Protein AF-A0A9P8C1N4-F1 (afdb_monomer_lite)

Radius of gyration: 13.71 Å; chains: 1; bounding box: 32×27×29 Å

Secondary structure (DSSP, 8-state):
-B--TTS-S-B-----S-TTSSHHHH-GGG-EEEEEEETTTTEEEEEE--STT----EEEEEE-

Structure (mmCIF, N/CA/C/O backbone):
data_AF-A0A9P8C1N4-F1
#
_entry.id   AF-A0A9P8C1N4-F1
#
loop_
_atom_site.group_PDB
_atom_site.id
_atom_site.type_symbol
_atom_site.label_atom_id
_atom_site.label_alt_id
_atom_site.label_comp_id
_atom_site.label_asym_id
_atom_site.label_entity_id
_atom_site.label_seq_id
_atom_site.pdbx_PDB_ins_code
_atom_site.Cartn_x
_atom_site.Cartn_y
_atom_site.Cartn_z
_atom_site.occupancy
_atom_site.B_iso_or_equiv
_atom_site.auth_seq_id
_atom_site.auth_comp_id
_atom_site.auth_asym_id
_atom_site.auth_atom_id
_atom_site.pdbx_PDB_model_num
ATOM 1 N N . MET A 1 1 ? -1.739 6.645 4.075 1.00 87.19 1 MET A N 1
ATOM 2 C CA . MET A 1 1 ? -2.211 7.733 4.960 1.00 87.19 1 MET A CA 1
ATOM 3 C C . MET A 1 1 ? -3.603 7.364 5.455 1.00 87.19 1 MET A C 1
ATOM 5 O O . MET A 1 1 ? -4.297 6.675 4.715 1.00 87.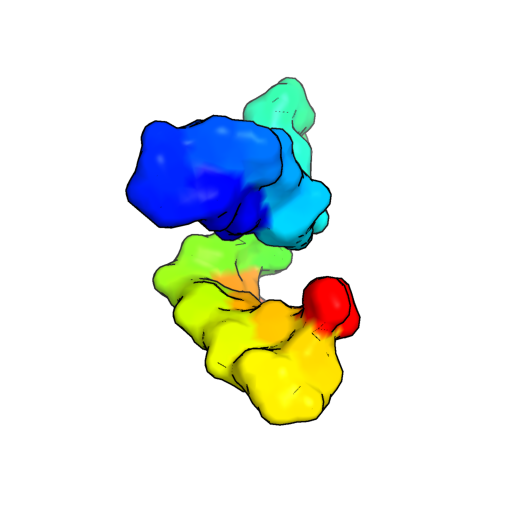19 1 MET A O 1
ATOM 9 N N . ARG A 1 2 ? -3.981 7.763 6.671 1.00 90.50 2 ARG A N 1
ATOM 10 C CA . ARG A 1 2 ? -5.378 7.790 7.141 1.00 90.50 2 ARG A CA 1
ATOM 11 C C . ARG A 1 2 ? -5.729 9.189 7.621 1.00 90.50 2 ARG A C 1
ATOM 13 O O . ARG A 1 2 ? -4.821 9.946 7.942 1.00 90.50 2 ARG A O 1
ATOM 20 N N . CYS A 1 3 ? -7.013 9.465 7.705 1.00 95.25 3 CYS A N 1
ATOM 21 C CA . CYS A 1 3 ? -7.609 10.620 8.357 1.00 95.25 3 CYS A CA 1
ATOM 22 C C . CYS A 1 3 ? -9.001 10.207 8.848 1.00 95.25 3 CYS A C 1
ATOM 24 O O . CYS A 1 3 ? -9.483 9.112 8.523 1.00 95.25 3 CYS A O 1
ATOM 26 N N . ASP A 1 4 ? -9.624 11.080 9.623 1.00 96.25 4 ASP A N 1
ATOM 27 C CA . ASP A 1 4 ? -11.043 10.994 9.936 1.00 96.25 4 ASP A CA 1
ATOM 28 C C . ASP A 1 4 ? -11.891 11.225 8.672 1.00 96.25 4 ASP A C 1
ATOM 30 O O . ASP A 1 4 ? -11.400 11.685 7.637 1.00 96.25 4 ASP A O 1
ATOM 34 N N . LEU A 1 5 ? -13.181 10.880 8.729 1.00 94.94 5 LEU A N 1
ATOM 35 C CA . LEU A 1 5 ? -14.083 10.983 7.568 1.00 94.94 5 LEU A CA 1
ATOM 36 C C . LEU A 1 5 ? -14.320 12.430 7.106 1.00 94.94 5 LEU A C 1
ATOM 38 O O . LEU A 1 5 ? -14.718 12.645 5.964 1.00 94.94 5 LEU A O 1
ATOM 42 N N . ASP A 1 6 ? -14.065 13.403 7.977 1.00 96.25 6 ASP A N 1
ATOM 43 C CA . ASP A 1 6 ? -14.090 14.841 7.698 1.00 96.25 6 ASP A CA 1
ATOM 44 C C . ASP A 1 6 ? -12.733 15.379 7.195 1.00 96.25 6 ASP A C 1
ATOM 46 O O . ASP A 1 6 ? -12.603 16.563 6.893 1.00 96.25 6 ASP A O 1
ATOM 50 N N . GLY A 1 7 ? -11.722 14.512 7.084 1.00 94.19 7 GLY A N 1
ATOM 51 C CA . GLY A 1 7 ? -10.375 14.860 6.645 1.00 94.19 7 GLY A CA 1
ATOM 52 C C . GLY A 1 7 ? -9.431 15.327 7.755 1.00 94.19 7 GLY A C 1
ATOM 53 O O . GLY A 1 7 ? -8.257 15.568 7.464 1.00 94.19 7 GLY A O 1
ATOM 54 N N . ASN A 1 8 ? -9.881 15.417 9.010 1.00 95.12 8 ASN A N 1
ATOM 55 C CA . ASN A 1 8 ? -9.027 15.795 10.136 1.00 95.12 8 ASN A CA 1
ATOM 56 C C . ASN A 1 8 ? -8.080 14.65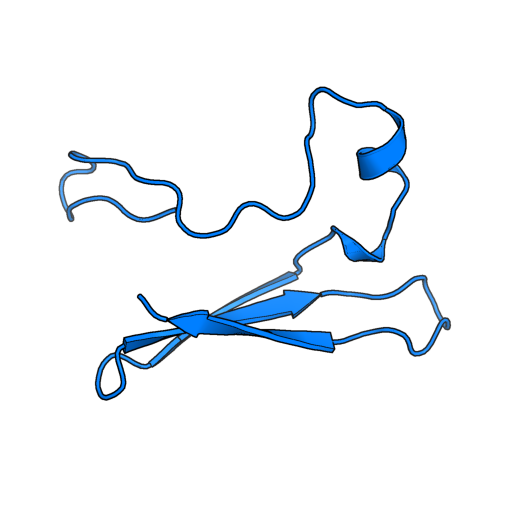8 10.565 1.00 95.12 8 ASN A C 1
ATOM 58 O O . ASN A 1 8 ? -8.178 13.518 10.107 1.00 95.12 8 ASN A O 1
ATOM 62 N N . ASN A 1 9 ? -7.116 14.980 11.438 1.00 94.12 9 ASN A N 1
ATOM 63 C CA . ASN A 1 9 ? -6.193 14.016 12.058 1.00 94.12 9 ASN A CA 1
ATOM 64 C C . ASN A 1 9 ? -5.423 13.135 11.051 1.00 94.12 9 ASN A C 1
ATOM 66 O O . ASN A 1 9 ? -5.278 11.921 11.219 1.00 94.12 9 ASN A O 1
ATOM 70 N N . ALA A 1 10 ? -4.917 13.753 9.981 1.00 94.25 10 ALA A N 1
ATOM 71 C CA . ALA A 1 10 ? -4.179 13.048 8.942 1.00 94.25 10 ALA A CA 1
ATOM 72 C C . ALA A 1 10 ? -2.845 12.460 9.451 1.00 94.25 10 ALA A C 1
ATOM 74 O O . ALA A 1 10 ? -1.988 13.164 9.983 1.00 94.25 10 ALA A O 1
ATOM 75 N N . GLU A 1 11 ? -2.629 11.164 9.211 1.00 93.00 11 GLU A N 1
ATOM 76 C CA . GLU A 1 11 ? -1.468 10.406 9.686 1.00 93.00 11 GLU A CA 1
ATOM 77 C C . GLU A 1 11 ? -0.859 9.503 8.593 1.00 93.00 11 GLU A C 1
ATOM 79 O O . GLU A 1 11 ? -1.548 8.838 7.807 1.00 93.00 11 GLU A O 1
ATOM 84 N N . LYS A 1 12 ? 0.476 9.407 8.571 1.00 89.62 12 LYS A N 1
ATOM 85 C CA . LYS A 1 12 ? 1.247 8.429 7.781 1.00 89.62 12 LYS A CA 1
ATOM 86 C C . LYS A 1 12 ? 1.467 7.159 8.658 1.00 89.62 12 LYS A C 1
ATOM 88 O O . LYS A 1 12 ? 2.275 7.207 9.565 1.00 89.62 12 LYS A O 1
ATOM 93 N N . ILE A 1 13 ? 0.888 5.962 8.476 1.00 88.50 13 ILE A N 1
ATOM 94 C CA . ILE A 1 13 ? 0.212 5.405 7.315 1.00 88.50 13 ILE A CA 1
ATOM 95 C C . ILE A 1 13 ? 1.115 4.725 6.294 1.00 88.50 13 ILE A C 1
ATOM 97 O O . ILE A 1 13 ? 0.678 4.662 5.173 1.00 88.50 13 ILE A O 1
ATOM 101 N N . VAL A 1 14 ? 2.291 4.185 6.570 1.00 85.56 14 VAL A N 1
ATOM 102 C CA . VAL A 1 14 ? 3.220 3.618 5.560 1.00 85.56 14 VAL A CA 1
ATOM 103 C C . VAL A 1 14 ? 3.934 4.692 4.722 1.00 85.56 14 VAL A C 1
ATOM 105 O O . VAL A 1 14 ? 3.346 5.374 3.884 1.00 85.56 14 VAL A O 1
ATOM 108 N N . ARG A 1 15 ? 5.262 4.753 4.857 1.00 83.88 15 ARG A N 1
ATOM 109 C CA . ARG A 1 15 ? 6.188 5.473 3.969 1.00 83.88 15 ARG A CA 1
ATOM 110 C C . ARG A 1 15 ? 7.193 4.445 3.435 1.00 83.88 15 ARG A C 1
ATOM 112 O O . ARG A 1 15 ? 7.709 3.656 4.212 1.00 83.88 15 ARG A O 1
ATOM 119 N N . ASN A 1 16 ? 7.384 4.394 2.122 1.00 78.50 16 ASN A N 1
ATOM 120 C CA . ASN A 1 16 ? 8.258 3.445 1.430 1.00 78.50 16 ASN A CA 1
ATOM 121 C C . ASN A 1 16 ? 8.890 4.268 0.319 1.00 78.50 16 ASN A C 1
ATOM 123 O O . ASN A 1 16 ? 8.237 4.538 -0.685 1.00 78.50 16 ASN A O 1
ATOM 127 N N . GLY A 1 17 ? 10.073 4.799 0.606 1.00 75.38 17 GLY A N 1
ATOM 128 C CA . GLY A 1 17 ? 10.708 5.837 -0.197 1.00 75.38 17 GLY A CA 1
ATOM 129 C C . GLY A 1 17 ? 10.543 7.246 0.358 1.00 75.38 17 GLY A C 1
ATOM 130 O O . GLY A 1 17 ? 9.609 7.559 1.106 1.00 75.38 17 GLY A O 1
ATOM 131 N N . ASP A 1 18 ? 11.510 8.070 -0.020 1.00 78.00 18 ASP A N 1
ATOM 132 C CA . ASP A 1 18 ? 11.517 9.499 0.213 1.00 78.00 18 ASP A CA 1
ATOM 133 C C . ASP A 1 18 ? 11.554 10.204 -1.139 1.00 78.00 18 ASP A C 1
ATOM 135 O O . ASP A 1 18 ? 12.457 9.963 -1.931 1.00 78.00 18 ASP A O 1
ATOM 139 N N . MET A 1 19 ? 10.551 11.038 -1.407 1.00 69.62 19 MET A N 1
ATOM 140 C CA . MET A 1 19 ? 10.477 11.781 -2.661 1.00 69.62 19 MET A CA 1
ATOM 141 C C . MET A 1 19 ? 11.452 12.958 -2.672 1.00 69.62 19 MET A C 1
ATOM 143 O O . MET A 1 19 ? 11.679 13.513 -3.739 1.00 69.62 19 MET A O 1
ATOM 147 N N . GLU A 1 20 ? 12.009 13.359 -1.530 1.00 80.19 20 GLU A N 1
ATOM 148 C CA . GLU A 1 20 ? 12.986 14.454 -1.444 1.00 80.19 20 GLU A CA 1
ATOM 149 C C . GLU A 1 20 ? 14.407 14.000 -1.794 1.00 80.19 20 GLU A C 1
ATOM 151 O O . GLU A 1 20 ? 15.244 14.817 -2.162 1.00 80.19 20 GLU A O 1
ATOM 156 N N . LEU A 1 21 ? 14.663 12.692 -1.743 1.00 76.12 21 LEU A N 1
ATOM 157 C CA . LEU A 1 21 ? 15.926 12.097 -2.155 1.00 76.12 21 LEU A CA 1
ATOM 158 C C . LEU A 1 21 ? 15.816 11.638 -3.615 1.00 76.12 21 LEU A C 1
ATOM 160 O O . LEU A 1 21 ? 14.777 11.135 -4.049 1.00 76.12 21 LEU A O 1
ATOM 164 N N . GLU A 1 22 ? 16.889 11.799 -4.383 1.00 69.94 22 GLU A N 1
ATOM 165 C CA . GLU A 1 22 ? 16.905 11.436 -5.804 1.00 69.94 22 GLU A CA 1
ATOM 166 C C . GLU A 1 22 ? 16.990 9.912 -6.002 1.00 69.94 22 GLU A C 1
ATOM 168 O O . GLU A 1 22 ? 16.241 9.343 -6.797 1.00 69.94 22 GLU A O 1
ATOM 173 N N . GLU A 1 23 ? 17.808 9.221 -5.199 1.00 75.06 23 GLU A N 1
ATOM 174 C CA . GLU A 1 23 ? 18.010 7.767 -5.303 1.00 75.06 23 GLU A CA 1
ATOM 175 C C . GLU A 1 23 ? 16.725 6.930 -5.115 1.00 75.06 23 GLU A C 1
ATOM 177 O O . GLU A 1 23 ? 16.482 6.020 -5.912 1.00 75.06 23 GLU A O 1
ATOM 182 N N . PRO A 1 24 ? 15.834 7.213 -4.139 1.00 68.75 24 PRO A N 1
ATOM 183 C CA . PRO A 1 24 ? 14.608 6.438 -3.954 1.00 68.75 24 PRO A CA 1
ATOM 184 C C . PRO A 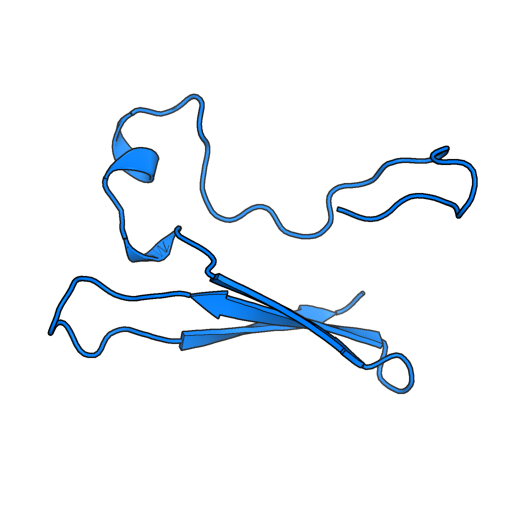1 24 ? 13.588 6.587 -5.084 1.00 68.75 24 PRO A C 1
ATOM 186 O O . PRO A 1 24 ? 12.694 5.748 -5.186 1.00 68.75 24 PRO A O 1
ATOM 189 N N . ARG A 1 25 ? 13.682 7.637 -5.914 1.00 67.88 25 ARG A N 1
ATOM 190 C CA . ARG A 1 25 ? 12.758 7.839 -7.042 1.00 67.88 25 ARG A CA 1
ATOM 191 C C . ARG A 1 25 ? 12.999 6.821 -8.156 1.00 67.88 25 ARG A C 1
ATOM 193 O O . ARG A 1 25 ? 12.035 6.368 -8.770 1.00 67.88 25 ARG A O 1
ATOM 200 N N . ALA A 1 26 ? 14.258 6.442 -8.381 1.00 74.94 26 ALA A N 1
ATOM 201 C CA . ALA A 1 26 ? 14.652 5.463 -9.395 1.00 74.94 26 ALA A CA 1
ATOM 202 C C . ALA A 1 26 ? 14.454 4.001 -8.945 1.00 74.94 26 ALA A C 1
ATOM 204 O O . ALA A 1 26 ? 14.495 3.082 -9.765 1.00 74.94 26 ALA A O 1
ATOM 205 N N . ASP A 1 27 ? 14.226 3.769 -7.651 1.00 79.56 27 ASP A N 1
ATOM 206 C CA . ASP A 1 27 ? 14.035 2.433 -7.098 1.00 79.56 27 ASP A CA 1
ATOM 207 C C . ASP A 1 27 ? 12.588 1.954 -7.291 1.00 79.56 27 ASP A C 1
ATOM 209 O O . ASP A 1 27 ? 11.674 2.302 -6.535 1.00 79.56 27 ASP A O 1
ATOM 213 N N . PHE A 1 28 ? 12.387 1.103 -8.300 1.00 75.75 28 PHE A N 1
ATOM 214 C CA . PHE A 1 28 ? 11.096 0.475 -8.595 1.00 75.75 28 PHE A CA 1
ATOM 215 C C . PHE A 1 28 ? 10.503 -0.252 -7.382 1.00 75.75 28 PHE A C 1
ATOM 217 O O . PHE A 1 28 ? 9.288 -0.263 -7.218 1.00 75.75 28 PHE A O 1
ATOM 224 N N . LEU A 1 29 ? 11.335 -0.764 -6.466 1.00 80.69 29 LEU A N 1
ATOM 225 C CA . LEU A 1 29 ? 10.876 -1.421 -5.239 1.00 80.69 29 LEU A CA 1
ATOM 226 C C . LEU A 1 29 ? 10.223 -0.447 -4.245 1.00 80.69 29 LEU A C 1
ATOM 228 O O . LEU A 1 29 ? 9.735 -0.851 -3.196 1.00 80.69 29 LEU A O 1
ATOM 232 N N . ARG A 1 30 ? 10.166 0.850 -4.528 1.00 79.19 30 ARG A N 1
ATOM 233 C CA . ARG A 1 30 ? 9.471 1.820 -3.668 1.00 79.19 30 ARG A CA 1
ATOM 234 C C . ARG A 1 30 ? 8.117 2.227 -4.232 1.00 79.19 30 ARG A C 1
ATOM 236 O O . ARG A 1 30 ? 7.330 2.885 -3.546 1.00 79.19 30 ARG A O 1
ATOM 243 N N . TRP A 1 31 ? 7.803 1.781 -5.446 1.00 76.62 31 TRP A N 1
ATOM 244 C CA . TRP A 1 31 ? 6.590 2.146 -6.157 1.00 76.62 31 TRP A CA 1
ATOM 245 C C . TRP A 1 31 ? 5.427 1.252 -5.731 1.00 76.62 31 TRP A C 1
ATOM 247 O O . TRP A 1 31 ? 5.507 0.022 -5.734 1.00 76.62 31 TRP A O 1
ATOM 257 N N . ARG A 1 32 ? 4.316 1.886 -5.350 1.00 75.62 32 ARG A N 1
ATOM 258 C CA . ARG A 1 32 ? 3.112 1.199 -4.871 1.00 75.62 32 ARG A CA 1
ATOM 259 C C . ARG A 1 32 ? 1.994 1.331 -5.885 1.00 75.62 32 ARG A C 1
ATOM 261 O O . ARG A 1 32 ? 1.742 2.428 -6.373 1.00 75.62 32 ARG A O 1
ATOM 268 N N . ARG A 1 33 ? 1.295 0.228 -6.149 1.00 78.06 33 ARG A N 1
ATOM 269 C CA . ARG A 1 33 ? 0.184 0.191 -7.117 1.00 78.06 33 ARG A CA 1
ATOM 270 C C . ARG A 1 33 ? -1.189 0.036 -6.466 1.00 78.06 33 ARG A C 1
ATOM 272 O O . ARG A 1 33 ? -2.166 0.507 -7.032 1.00 78.06 33 ARG A O 1
ATOM 279 N N . GLY A 1 34 ? -1.276 -0.586 -5.288 1.00 86.94 34 GLY A N 1
ATOM 280 C CA . GLY A 1 34 ? -2.548 -0.815 -4.599 1.00 86.94 34 GLY A CA 1
ATOM 281 C C . GLY A 1 34 ? -2.407 -0.988 -3.087 1.00 86.94 34 GLY A C 1
ATOM 282 O O . GLY A 1 34 ? -1.328 -1.301 -2.581 1.00 86.94 34 GLY A O 1
ATOM 283 N N . ILE A 1 35 ? -3.515 -0.779 -2.372 1.00 91.12 35 ILE A N 1
ATOM 284 C CA . ILE A 1 35 ? -3.626 -0.880 -0.912 1.00 91.12 35 ILE A CA 1
ATOM 285 C C . ILE A 1 35 ? -4.922 -1.606 -0.530 1.00 91.12 35 ILE A C 1
ATOM 287 O O . ILE A 1 35 ? -5.946 -1.438 -1.187 1.00 91.12 35 ILE A O 1
ATOM 291 N N . SER A 1 36 ? -4.882 -2.409 0.531 1.00 93.06 36 SER A N 1
ATOM 292 C CA . SER A 1 36 ? -6.051 -3.072 1.118 1.00 93.06 36 SER A CA 1
ATOM 293 C C . SER A 1 36 ? -5.948 -3.101 2.644 1.00 93.06 36 SER A C 1
ATOM 295 O O . SER A 1 36 ? -4.854 -3.027 3.211 1.00 93.06 36 SER A O 1
ATOM 297 N N . LEU A 1 37 ? -7.092 -3.194 3.320 1.00 93.19 37 LEU A N 1
ATOM 298 C CA . LEU A 1 37 ? -7.205 -3.161 4.776 1.00 93.19 37 LEU A CA 1
ATOM 299 C C . LEU A 1 37 ? -7.927 -4.408 5.277 1.00 93.19 37 LEU A C 1
ATOM 301 O O . LEU A 1 37 ? -9.025 -4.719 4.823 1.00 93.19 37 LEU A O 1
ATOM 305 N N . ASN A 1 38 ? -7.358 -5.063 6.286 1.00 93.50 38 ASN A N 1
ATOM 306 C CA . ASN A 1 38 ? -8.070 -6.054 7.080 1.00 93.50 38 ASN A CA 1
ATOM 307 C C . ASN A 1 38 ? -8.359 -5.471 8.465 1.00 93.50 38 ASN A C 1
ATOM 309 O O . ASN A 1 38 ? -7.459 -5.337 9.295 1.00 93.50 38 ASN A O 1
ATOM 313 N N . LYS A 1 39 ? -9.625 -5.118 8.708 1.00 90.25 39 LYS A N 1
ATOM 314 C CA . LYS A 1 39 ? -10.055 -4.476 9.958 1.00 90.25 39 LYS A CA 1
ATOM 315 C C . LYS A 1 39 ? -10.084 -5.439 11.146 1.00 90.25 39 LYS A C 1
ATOM 317 O O . LYS A 1 39 ? -9.804 -5.005 12.257 1.00 90.25 39 LYS A O 1
ATOM 322 N N . ALA A 1 40 ? -10.376 -6.722 10.917 1.00 95.00 40 ALA A N 1
ATOM 323 C CA . ALA A 1 40 ? -10.503 -7.714 11.986 1.00 95.00 40 ALA A CA 1
ATOM 324 C C . ALA A 1 40 ? -9.170 -7.944 12.709 1.00 95.00 40 ALA A C 1
ATOM 326 O O . ALA A 1 40 ? -9.123 -7.975 13.933 1.00 95.00 40 ALA A O 1
ATOM 327 N N . VAL A 1 41 ? -8.079 -8.033 11.945 1.00 93.25 41 VAL A N 1
ATOM 328 C CA . VAL A 1 41 ? -6.723 -8.227 12.489 1.00 93.25 41 VAL A CA 1
ATOM 329 C C . VAL A 1 41 ? -5.884 -6.948 12.506 1.00 93.25 41 VAL A C 1
ATOM 331 O O . VAL A 1 41 ? -4.728 -6.989 12.904 1.00 93.25 41 VAL A O 1
ATOM 334 N N . ARG A 1 42 ? -6.456 -5.812 12.082 1.00 92.25 42 ARG A N 1
ATOM 335 C CA . ARG A 1 42 ? -5.796 -4.498 12.009 1.00 92.25 42 ARG A CA 1
ATOM 336 C C . ARG A 1 42 ? -4.483 -4.523 11.221 1.00 92.25 42 ARG A C 1
ATOM 338 O O . ARG A 1 42 ? -3.443 -4.089 11.700 1.00 92.25 42 ARG A O 1
ATOM 345 N N . TYR A 1 43 ? -4.536 -5.002 9.981 1.00 94.38 43 TYR A N 1
ATOM 346 C CA . TYR A 1 43 ? -3.393 -4.951 9.064 1.00 94.38 43 TYR A CA 1
ATOM 347 C C . TYR A 1 43 ? -3.689 -4.101 7.834 1.00 94.38 43 TYR A C 1
ATOM 349 O O . TYR A 1 43 ? -4.779 -4.157 7.258 1.00 94.38 43 TYR A O 1
ATOM 357 N N . VAL A 1 44 ? -2.669 -3.362 7.402 1.00 92.75 44 VAL A N 1
ATOM 358 C CA . VAL A 1 44 ? -2.614 -2.717 6.089 1.00 92.75 44 VAL A CA 1
ATOM 359 C C . VAL A 1 44 ? -1.738 -3.556 5.178 1.00 92.75 44 VAL A C 1
ATOM 361 O O . VAL A 1 44 ? -0.619 -3.903 5.556 1.00 92.75 44 VAL A O 1
ATOM 364 N N . TYR A 1 45 ? -2.225 -3.832 3.974 1.00 92.56 45 TYR A N 1
ATOM 365 C CA . TYR A 1 45 ? -1.506 -4.538 2.921 1.00 92.56 45 TYR A CA 1
ATOM 366 C C . TYR A 1 45 ? -1.281 -3.598 1.744 1.00 92.56 45 TYR A C 1
ATOM 368 O O . TYR A 1 45 ? -2.166 -2.811 1.408 1.00 92.56 45 TYR A O 1
ATOM 376 N N . TRP A 1 46 ? -0.128 -3.687 1.091 1.00 91.50 46 TRP A N 1
ATOM 377 C CA . TRP A 1 46 ? 0.116 -2.975 -0.160 1.00 91.50 46 TRP A CA 1
ATOM 378 C C . TRP A 1 46 ? 0.934 -3.821 -1.126 1.00 91.50 46 TRP A C 1
ATOM 380 O O . TRP A 1 46 ? 1.736 -4.662 -0.714 1.00 91.50 46 TRP A O 1
ATOM 390 N N . SER A 1 47 ? 0.723 -3.584 -2.417 1.00 90.50 47 SER A N 1
ATOM 391 C CA . SER A 1 47 ? 1.539 -4.168 -3.473 1.00 90.50 47 SER A CA 1
ATOM 392 C C . SER A 1 47 ? 2.704 -3.247 -3.818 1.00 90.50 47 SER A C 1
ATOM 394 O O . SER A 1 47 ? 2.558 -2.023 -3.902 1.00 90.50 47 SER A O 1
ATOM 396 N N . GLN A 1 48 ? 3.862 -3.858 -4.018 1.00 89.12 48 GLN A N 1
ATOM 397 C CA . GLN A 1 48 ? 5.064 -3.233 -4.540 1.00 89.12 48 GLN A CA 1
ATOM 398 C C . GLN A 1 48 ? 5.368 -3.861 -5.891 1.00 89.12 48 GLN A C 1
ATOM 400 O O . GLN A 1 48 ? 5.529 -5.081 -5.986 1.00 89.12 48 GLN A O 1
ATOM 405 N N . GLU A 1 49 ? 5.434 -3.036 -6.929 1.00 81.00 49 GLU A N 1
ATOM 406 C CA . GLU A 1 49 ? 5.861 -3.509 -8.239 1.00 81.00 49 GLU A CA 1
ATOM 407 C C . GLU A 1 49 ? 7.390 -3.609 -8.256 1.00 81.00 49 GLU A C 1
ATOM 409 O O . GLU A 1 49 ? 8.085 -2.760 -7.710 1.00 81.00 49 GLU A O 1
ATOM 414 N N . GLY A 1 50 ? 7.930 -4.686 -8.823 1.00 80.75 50 GLY A N 1
ATOM 415 C CA . GLY A 1 50 ? 9.362 -4.764 -9.096 1.00 80.75 50 GLY A CA 1
ATOM 416 C C . GLY A 1 50 ? 9.718 -4.033 -10.394 1.00 80.75 50 GLY A C 1
ATOM 417 O O . GLY A 1 50 ? 8.833 -3.528 -11.084 1.00 80.75 50 GLY A O 1
ATOM 418 N N . PRO A 1 51 ? 10.998 -4.035 -10.795 1.00 82.50 51 PRO A N 1
ATOM 419 C CA . PRO A 1 51 ? 11.384 -3.603 -12.133 1.00 82.50 51 PRO A CA 1
ATOM 420 C C . PRO A 1 51 ? 10.588 -4.361 -13.215 1.00 82.50 51 PRO A C 1
ATOM 422 O O . PRO A 1 51 ? 10.258 -5.539 -13.008 1.00 82.50 51 PRO A O 1
ATOM 425 N N . PRO A 1 52 ? 10.317 -3.748 -14.382 1.00 82.62 52 PRO A N 1
ATOM 426 C CA . PRO A 1 52 ? 9.660 -4.423 -15.499 1.00 82.62 52 PRO A CA 1
ATOM 427 C C . PRO A 1 52 ? 10.373 -5.731 -15.860 1.00 82.62 52 PRO A C 1
ATOM 429 O O . PRO A 1 52 ? 11.591 -5.752 -16.015 1.00 82.62 52 PRO A O 1
ATOM 432 N N . LYS A 1 53 ? 9.618 -6.836 -15.970 1.00 83.56 53 LYS A N 1
ATOM 433 C CA . LYS A 1 53 ? 10.153 -8.200 -16.194 1.00 83.56 53 LYS A CA 1
ATOM 434 C C . LYS A 1 53 ? 11.190 -8.658 -15.149 1.00 83.56 53 LYS A C 1
ATOM 436 O O . LYS A 1 53 ? 11.943 -9.591 -15.397 1.00 83.56 53 LYS A O 1
ATOM 441 N N . GLY A 1 54 ? 11.226 -8.027 -13.975 1.00 82.69 54 GLY A N 1
ATOM 442 C CA . GLY A 1 54 ? 12.216 -8.305 -12.935 1.00 82.69 54 GLY A CA 1
ATOM 443 C C . GLY A 1 54 ? 11.810 -9.393 -11.942 1.00 82.69 54 GLY A C 1
ATOM 444 O O . GLY A 1 54 ? 12.666 -9.874 -11.211 1.00 82.69 54 GLY A O 1
ATOM 445 N N . GLY A 1 55 ? 10.524 -9.759 -11.866 1.00 85.00 55 GLY A N 1
ATOM 446 C CA . GLY A 1 55 ? 10.038 -10.804 -10.949 1.00 85.00 55 GLY A CA 1
ATOM 447 C C . GLY A 1 55 ? 10.171 -10.469 -9.454 1.00 85.00 55 GLY A C 1
ATOM 448 O O . GLY A 1 55 ? 10.074 -11.360 -8.622 1.00 85.00 55 GLY A O 1
ATOM 449 N N . LYS A 1 56 ? 10.392 -9.194 -9.101 1.00 88.25 56 LYS A N 1
ATOM 450 C CA . LYS A 1 56 ? 10.636 -8.728 -7.717 1.00 88.25 56 LYS A CA 1
ATOM 451 C C . LYS A 1 56 ? 9.417 -8.074 -7.055 1.00 88.25 56 LYS A C 1
ATOM 453 O O . LYS A 1 56 ? 9.567 -7.284 -6.127 1.00 88.25 56 LYS A O 1
ATOM 458 N N . GLY A 1 57 ? 8.217 -8.336 -7.572 1.00 88.00 57 GLY A N 1
ATOM 459 C CA . GLY A 1 57 ? 6.987 -7.820 -6.975 1.00 88.00 57 GLY A CA 1
ATOM 460 C C . GLY A 1 57 ? 6.726 -8.458 -5.610 1.00 88.00 57 GLY A C 1
ATOM 461 O O . GLY A 1 57 ? 7.005 -9.640 -5.416 1.00 88.00 57 GLY A O 1
ATOM 462 N N . MET A 1 58 ? 6.186 -7.688 -4.667 1.00 91.06 58 MET A N 1
ATOM 463 C CA . MET A 1 58 ? 5.893 -8.172 -3.314 1.00 91.06 58 MET A CA 1
ATOM 464 C C . MET A 1 58 ? 4.524 -7.698 -2.830 1.00 91.06 58 MET A C 1
ATOM 466 O O . MET A 1 58 ? 4.083 -6.591 -3.145 1.00 91.06 58 MET A O 1
ATOM 470 N N . ILE A 1 59 ? 3.881 -8.523 -2.001 1.00 92.44 59 ILE A N 1
ATOM 471 C CA . ILE A 1 59 ? 2.801 -8.083 -1.116 1.00 92.44 59 ILE A CA 1
ATOM 472 C C . ILE A 1 59 ? 3.420 -7.860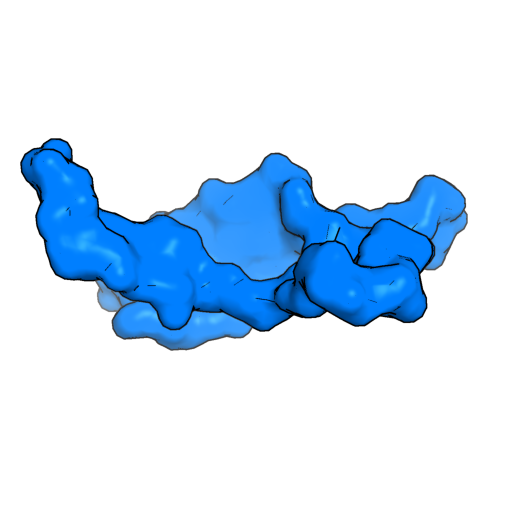 0.255 1.00 92.44 59 ILE A C 1
ATOM 474 O O . ILE A 1 59 ? 3.980 -8.772 0.861 1.00 92.44 59 ILE A O 1
ATOM 478 N N . LEU A 1 60 ? 3.315 -6.632 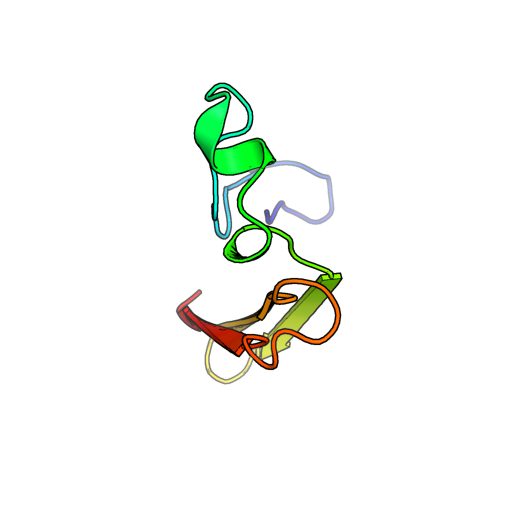0.737 1.00 91.44 60 LEU A N 1
ATOM 479 C CA . LEU A 1 60 ? 3.848 -6.212 2.020 1.00 91.44 60 LEU A CA 1
ATOM 480 C C . LEU A 1 60 ? 2.693 -5.929 2.974 1.00 91.44 60 LEU A C 1
ATOM 482 O O . LEU A 1 60 ?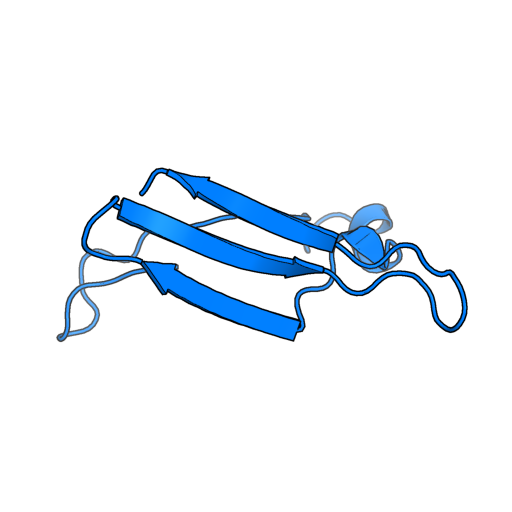 1.582 -5.602 2.548 1.00 91.44 60 LEU A O 1
ATOM 486 N N . ARG A 1 61 ? 2.949 -6.060 4.276 1.00 92.75 61 ARG A N 1
ATOM 487 C CA . ARG A 1 61 ? 1.956 -5.772 5.312 1.00 92.75 61 ARG A CA 1
ATOM 488 C C . ARG A 1 61 ? 2.575 -5.069 6.505 1.00 92.75 61 ARG A C 1
ATOM 490 O O . ARG A 1 61 ? 3.742 -5.294 6.818 1.00 92.75 61 ARG A O 1
ATOM 497 N N . ARG A 1 62 ? 1.768 -4.283 7.213 1.00 90.94 62 ARG A N 1
ATOM 498 C CA . ARG A 1 62 ? 2.112 -3.769 8.540 1.00 90.94 62 ARG A CA 1
ATOM 499 C C . ARG A 1 62 ? 0.903 -3.769 9.476 1.00 90.94 62 ARG A C 1
ATOM 501 O O . ARG A 1 62 ? -0.216 -3.615 8.981 1.00 90.94 62 ARG A O 1
ATOM 508 N N . PRO A 1 63 ? 1.114 -3.918 10.793 1.00 87.06 63 PRO A N 1
ATOM 509 C CA . PRO A 1 63 ? 0.061 -3.677 11.771 1.00 87.06 63 PRO A CA 1
ATOM 510 C C . PRO A 1 63 ? -0.398 -2.208 11.733 1.00 87.06 63 PRO A C 1
ATOM 512 O O . PRO A 1 63 ? 0.360 -1.312 11.333 1.00 87.06 63 PRO A O 1
ATOM 515 N N . ASN A 1 64 ? -1.660 -1.992 12.099 1.00 74.44 64 ASN A N 1
ATOM 516 C CA . ASN A 1 64 ? -2.378 -0.718 12.067 1.00 74.44 64 ASN A CA 1
ATOM 517 C C . ASN A 1 64 ? -2.958 -0.338 13.429 1.00 74.44 64 ASN A C 1
ATOM 519 O O . ASN A 1 64 ? -3.464 -1.247 14.125 1.00 74.44 64 ASN A O 1
#

Sequence (64 aa):
MRCDLDGNNAEKIVRNGDMELEEPRADFLRWRRGISLNKAVRYVYWSQEGPPKGGKGMILRRPN

pLDDT: mean 85.82, std 7.9, range [67.88, 96.25]

Organism: NCBI:txid45428

Foldseek 3Di:
DDAPPVRHPDDDDDQQDDPVDPVRVPAQQSDWDDWDADPVQQKIWTWGDHPVVPPPIDIDMDHD